Protein AF-A0AAJ6EBL5-F1 (afdb_monomer_lite)

Structure (mmCIF, N/CA/C/O backbone):
data_AF-A0AAJ6EBL5-F1
#
_entry.id   AF-A0AAJ6EBL5-F1
#
loop_
_atom_site.group_PDB
_atom_site.id
_atom_site.type_symbol
_atom_site.label_atom_id
_atom_site.label_alt_id
_atom_site.label_comp_id
_atom_site.label_asym_id
_atom_site.label_entity_id
_atom_site.label_seq_id
_atom_site.pdbx_PDB_ins_code
_atom_site.Cartn_x
_atom_site.Cartn_y
_atom_site.Cartn_z
_atom_site.occupancy
_atom_site.B_iso_or_equiv
_atom_site.auth_seq_id
_atom_site.auth_comp_id
_atom_site.auth_asym_id
_atom_site.auth_atom_id
_atom_site.pdbx_PDB_model_num
ATOM 1 N N . MET A 1 1 ? -54.381 -0.617 26.518 1.00 49.53 1 MET A N 1
ATOM 2 C CA . MET A 1 1 ? -53.046 -0.861 27.102 1.00 49.53 1 MET A CA 1
ATOM 3 C C . MET A 1 1 ? -52.155 -1.390 25.987 1.00 49.53 1 MET A C 1
ATOM 5 O O . MET A 1 1 ? -52.229 -2.568 25.684 1.00 49.53 1 MET A O 1
ATOM 9 N N . SER A 1 2 ? -51.420 -0.520 25.293 1.00 46.66 2 SER A N 1
ATOM 10 C CA . SER A 1 2 ? -50.519 -0.921 24.204 1.00 46.66 2 SER A CA 1
ATOM 11 C C . SER A 1 2 ? -49.189 -0.216 24.424 1.00 46.66 2 SER A C 1
ATOM 13 O O . SER A 1 2 ? -49.033 0.945 24.061 1.00 46.66 2 SER A O 1
ATOM 15 N N . GLN A 1 3 ? -48.281 -0.898 25.121 1.00 57.66 3 GLN A N 1
ATOM 16 C CA . GLN A 1 3 ? -46.916 -0.443 25.366 1.00 57.66 3 GLN A CA 1
ATOM 17 C C . GLN A 1 3 ? -46.129 -0.591 24.060 1.00 57.66 3 GLN A C 1
ATOM 19 O O . GLN A 1 3 ? -45.848 -1.697 23.607 1.00 57.66 3 GLN A O 1
ATOM 24 N N . SER A 1 4 ? -45.799 0.534 23.439 1.00 55.03 4 SER A N 1
ATOM 25 C CA . SER A 1 4 ? -44.848 0.639 22.337 1.00 55.03 4 SER A CA 1
ATOM 26 C C . SER A 1 4 ? -43.439 0.326 22.848 1.00 55.03 4 SER A C 1
ATOM 28 O O . SER A 1 4 ? 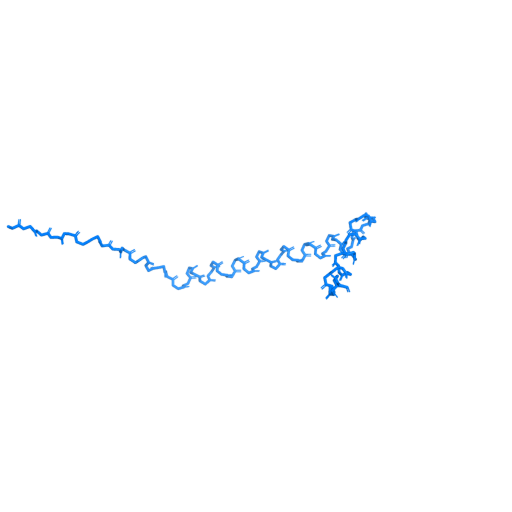-42.787 1.167 23.466 1.00 55.03 4 SER A O 1
ATOM 30 N N . GLN A 1 5 ? -42.988 -0.906 22.616 1.00 60.44 5 GLN A N 1
ATOM 31 C CA . GLN A 1 5 ? -41.640 -1.369 22.935 1.00 60.44 5 GLN A CA 1
ATOM 32 C C . GLN A 1 5 ? -40.661 -0.801 21.898 1.00 60.44 5 GLN A C 1
ATOM 34 O O . GLN A 1 5 ? -40.513 -1.331 20.799 1.00 60.44 5 GLN A O 1
ATOM 39 N N . LEU A 1 6 ? -40.033 0.325 22.239 1.00 57.53 6 LEU A N 1
ATOM 40 C CA . LEU A 1 6 ? -38.920 0.887 21.481 1.00 57.53 6 LEU A CA 1
ATOM 41 C C . LEU A 1 6 ? -37.722 -0.065 21.587 1.00 57.53 6 LEU A C 1
ATOM 43 O O . LEU A 1 6 ? -37.280 -0.424 22.677 1.00 57.53 6 LEU A O 1
ATOM 47 N N . THR A 1 7 ? -37.229 -0.493 20.432 1.00 59.47 7 THR A N 1
ATOM 48 C CA . THR A 1 7 ? -36.058 -1.346 20.243 1.00 59.47 7 THR A CA 1
ATOM 49 C C . THR A 1 7 ? -34.840 -0.711 20.915 1.00 59.47 7 THR A C 1
ATOM 51 O O . THR A 1 7 ? -34.380 0.357 20.516 1.00 59.47 7 THR A O 1
ATOM 54 N N . ASN A 1 8 ? -34.322 -1.363 21.956 1.00 60.81 8 ASN A N 1
ATOM 55 C CA . ASN A 1 8 ? -33.139 -0.926 22.687 1.00 60.81 8 ASN A CA 1
ATOM 56 C C . ASN A 1 8 ? -31.903 -1.126 21.791 1.00 60.81 8 ASN A C 1
ATOM 58 O O . ASN A 1 8 ? -31.413 -2.246 21.642 1.00 60.81 8 ASN A O 1
ATOM 62 N N . ALA A 1 9 ? -31.428 -0.062 21.140 1.00 66.06 9 ALA A N 1
ATOM 63 C CA . ALA A 1 9 ? -30.157 -0.079 20.429 1.00 66.06 9 ALA A CA 1
ATOM 64 C C . ALA A 1 9 ? -29.031 -0.185 21.467 1.00 66.06 9 ALA A C 1
ATOM 66 O O . ALA A 1 9 ? -28.653 0.796 22.104 1.00 66.06 9 ALA A O 1
ATOM 67 N N . GLN A 1 10 ? -28.531 -1.401 21.677 1.00 64.88 10 GLN A N 1
ATOM 68 C CA . GLN A 1 10 ? -27.420 -1.661 22.583 1.00 64.88 10 GLN A CA 1
ATOM 69 C C . GLN A 1 10 ? -26.151 -1.003 22.019 1.00 64.88 10 GLN A C 1
ATOM 71 O O . GLN A 1 10 ? -25.574 -1.475 21.040 1.00 64.88 10 GLN A O 1
ATOM 76 N N . VAL A 1 11 ? -25.713 0.096 22.631 1.00 66.88 11 VAL A N 1
ATOM 77 C CA . VAL A 1 11 ? -24.418 0.713 22.335 1.00 66.88 11 VAL A CA 1
ATOM 78 C C . VAL A 1 11 ? -23.336 -0.183 22.932 1.00 66.88 11 VAL A C 1
ATOM 80 O O . VAL A 1 11 ? -23.172 -0.260 24.148 1.00 66.88 11 VAL A O 1
ATOM 83 N N . THR A 1 12 ? -22.605 -0.906 22.087 1.00 74.88 12 THR A N 1
ATOM 84 C CA . THR A 1 12 ? -21.450 -1.695 22.525 1.00 74.88 12 THR A CA 1
ATOM 85 C C . THR A 1 12 ? -20.331 -0.735 22.927 1.00 74.88 12 THR A C 1
ATOM 87 O O . THR A 1 12 ? -19.646 -0.171 22.077 1.00 74.88 12 THR A O 1
ATOM 90 N N . HIS A 1 13 ? -20.138 -0.528 24.229 1.00 69.81 13 HIS A N 1
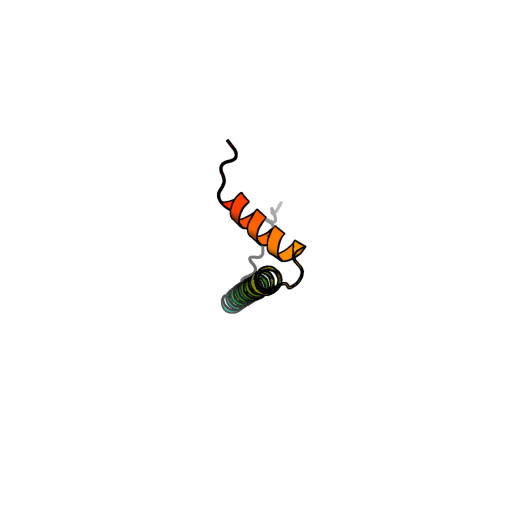ATOM 91 C CA . HIS A 1 13 ? -18.996 0.214 24.759 1.00 69.81 13 HIS A CA 1
ATOM 92 C C . HIS A 1 13 ? -17.744 -0.662 24.662 1.00 69.81 13 HIS A C 1
ATOM 94 O O . HIS A 1 13 ? -17.400 -1.386 25.596 1.00 69.81 13 HIS A O 1
ATOM 100 N N . LEU A 1 14 ? -17.067 -0.630 23.511 1.00 73.94 14 LEU A N 1
ATOM 101 C CA . LEU A 1 14 ? -15.746 -1.241 23.410 1.00 73.94 14 LEU A CA 1
ATOM 102 C C . LEU A 1 14 ? -14.760 -0.448 24.279 1.00 73.94 14 LEU A C 1
ATOM 104 O O . LEU A 1 14 ? -14.757 0.787 24.228 1.00 73.94 14 LEU A O 1
ATOM 108 N N . PRO A 1 15 ? -13.901 -1.123 25.058 1.00 77.50 15 PRO A N 1
ATOM 109 C CA . PRO A 1 15 ? -12.899 -0.430 25.848 1.00 77.50 15 PRO A CA 1
ATOM 110 C C . PRO A 1 15 ? -11.977 0.358 24.908 1.00 77.50 15 PRO A C 1
ATOM 112 O O . PRO A 1 15 ? -11.507 -0.173 23.900 1.00 77.50 15 PRO A O 1
ATOM 115 N N . VAL A 1 16 ? -11.692 1.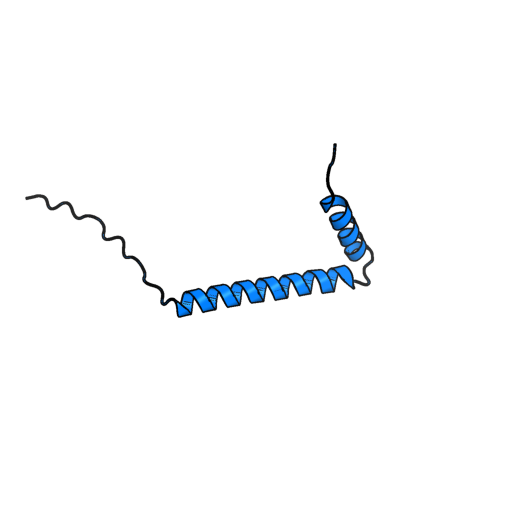621 25.246 1.00 74.44 16 VAL A N 1
ATOM 116 C CA . VAL A 1 16 ? -10.821 2.519 24.458 1.00 74.44 16 VAL A CA 1
ATOM 117 C C . VAL A 1 16 ? -9.479 1.860 24.115 1.00 74.44 16 VAL A C 1
ATOM 119 O O . VAL A 1 16 ? -8.976 2.013 23.004 1.00 74.44 16 VAL A O 1
ATOM 122 N N . ALA A 1 17 ? -8.945 1.046 25.032 1.00 72.94 17 ALA A N 1
ATOM 123 C CA . ALA A 1 17 ? -7.728 0.272 24.823 1.00 72.94 17 ALA A CA 1
ATOM 124 C C . ALA A 1 17 ? -7.850 -0.744 23.670 1.00 72.94 17 ALA A C 1
ATOM 126 O O . ALA A 1 17 ? -6.932 -0.850 22.862 1.00 72.94 17 ALA A O 1
ATOM 127 N N . ALA A 1 18 ? -8.984 -1.442 23.529 1.00 74.75 18 ALA A N 1
ATOM 128 C CA . ALA A 1 18 ? -9.196 -2.387 22.428 1.00 74.75 18 ALA A CA 1
ATOM 129 C C . ALA A 1 18 ? -9.311 -1.675 21.072 1.00 74.75 18 ALA A C 1
ATOM 131 O O . ALA A 1 18 ? -8.763 -2.149 20.077 1.00 74.75 18 ALA A O 1
ATOM 132 N N . VAL A 1 19 ? -9.954 -0.503 21.034 1.00 77.50 19 VAL A N 1
ATOM 133 C CA . VAL A 1 19 ? -10.017 0.336 19.824 1.00 77.50 19 VAL A CA 1
ATOM 134 C C . VAL A 1 19 ? -8.621 0.829 19.430 1.00 77.50 19 VAL A C 1
ATOM 136 O O . VAL A 1 19 ? -8.267 0.822 18.251 1.00 77.50 19 VAL A O 1
ATOM 139 N N . GLN A 1 20 ? -7.802 1.226 20.404 1.00 78.88 20 GLN A N 1
ATOM 140 C CA . GLN A 1 20 ? -6.454 1.735 20.161 1.00 78.88 20 GLN A CA 1
ATOM 141 C C . GLN A 1 20 ? -5.490 0.643 19.676 1.00 78.88 20 GLN A C 1
ATOM 143 O O . GLN A 1 20 ? -4.732 0.877 18.735 1.00 78.88 20 GLN A O 1
ATOM 148 N N . VAL A 1 21 ? -5.570 -0.565 20.247 1.00 82.19 21 VAL A N 1
ATOM 149 C CA . VAL A 1 21 ? -4.808 -1.736 19.776 1.00 82.19 21 VAL A CA 1
ATOM 150 C C . VAL A 1 21 ? -5.201 -2.109 18.344 1.00 82.19 21 VAL A C 1
ATOM 152 O O . VAL A 1 21 ? -4.319 -2.367 17.528 1.00 82.19 21 VAL A O 1
ATOM 155 N N . GLY A 1 22 ? -6.495 -2.072 18.005 1.00 88.56 22 GLY A N 1
ATOM 156 C CA . GLY A 1 22 ? -6.965 -2.330 16.639 1.00 88.56 22 GLY A CA 1
ATOM 157 C C . GLY A 1 22 ? -6.451 -1.311 15.617 1.00 88.56 22 GLY A C 1
ATOM 158 O O . GLY A 1 22 ? -6.022 -1.683 14.530 1.00 88.56 22 GLY A O 1
ATOM 159 N N . ARG A 1 23 ? -6.423 -0.022 15.973 1.00 89.75 23 ARG A N 1
ATOM 160 C CA . ARG A 1 23 ? -5.866 1.026 15.099 1.00 89.75 23 ARG A CA 1
ATOM 161 C C . ARG A 1 23 ? -4.362 0.870 14.899 1.00 89.75 23 ARG A C 1
ATOM 163 O O . ARG A 1 23 ? -3.876 1.036 13.784 1.00 89.75 23 ARG A O 1
ATOM 170 N N . LEU A 1 24 ? -3.630 0.539 15.963 1.00 93.00 24 LEU A N 1
ATOM 171 C CA . LEU A 1 24 ? -2.191 0.310 15.880 1.00 93.00 24 LEU A CA 1
ATOM 172 C C . LEU A 1 24 ? -1.874 -0.912 15.011 1.00 93.00 24 LEU A C 1
ATOM 174 O O . LEU A 1 24 ? -0.998 -0.828 14.157 1.00 93.00 24 LEU A O 1
ATOM 178 N N . SER A 1 25 ? -2.598 -2.023 15.172 1.00 93.06 25 SER A N 1
ATOM 179 C CA . SER A 1 25 ? -2.371 -3.221 14.357 1.00 93.06 25 SER A CA 1
ATOM 180 C C . SER A 1 25 ? -2.674 -2.979 12.875 1.00 93.06 25 SER A C 1
ATOM 182 O O . SER A 1 25 ? -1.893 -3.393 12.020 1.00 93.06 25 SER A O 1
ATOM 184 N N . GLN A 1 26 ? -3.746 -2.243 12.564 1.00 95.38 26 GLN A N 1
ATOM 185 C CA . GLN A 1 26 ? -4.071 -1.814 11.201 1.00 95.38 26 GLN A CA 1
ATOM 186 C C . GLN A 1 26 ? -2.972 -0.924 10.605 1.00 95.38 26 GLN A C 1
ATOM 188 O O . GLN A 1 26 ? -2.540 -1.161 9.478 1.00 95.38 26 GLN A O 1
ATOM 193 N N . ALA A 1 27 ? -2.484 0.063 11.363 1.00 96.25 27 ALA A N 1
ATOM 194 C CA . ALA A 1 27 ? -1.409 0.949 10.921 1.00 96.25 27 ALA A CA 1
ATOM 195 C C . ALA A 1 27 ? -0.100 0.184 10.674 1.00 96.25 27 ALA A C 1
ATOM 197 O O . ALA A 1 27 ? 0.551 0.395 9.653 1.00 96.25 27 ALA A O 1
ATOM 198 N N . LEU A 1 28 ? 0.260 -0.744 11.566 1.00 97.81 28 LEU A N 1
ATOM 199 C CA . LEU A 1 28 ? 1.445 -1.586 11.406 1.00 97.81 28 LEU A CA 1
ATOM 200 C C . LEU A 1 28 ? 1.329 -2.493 10.180 1.00 97.81 28 LEU A C 1
ATOM 202 O O . LEU A 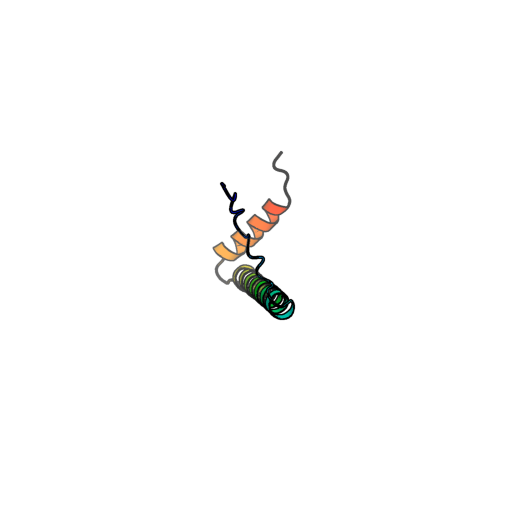1 28 ? 2.278 -2.584 9.408 1.00 97.81 28 LEU A O 1
ATOM 206 N N . MET A 1 29 ? 0.171 -3.115 9.950 1.00 97.81 29 MET A N 1
ATOM 207 C CA . MET A 1 29 ? -0.058 -3.912 8.741 1.00 97.81 29 MET A CA 1
ATOM 208 C C . MET A 1 29 ? 0.034 -3.074 7.469 1.00 97.81 29 MET A C 1
ATOM 210 O O . MET A 1 29 ? 0.675 -3.501 6.511 1.00 97.81 29 MET A O 1
ATOM 214 N N . ALA A 1 30 ? -0.532 -1.867 7.466 1.00 97.31 30 ALA A N 1
ATOM 215 C CA . ALA A 1 30 ? -0.406 -0.952 6.337 1.00 97.31 30 ALA A CA 1
ATOM 216 C C . ALA A 1 30 ? 1.057 -0.544 6.087 1.00 97.31 30 ALA A C 1
ATOM 218 O O . ALA A 1 30 ? 1.496 -0.537 4.938 1.00 97.31 30 ALA A O 1
ATOM 219 N N . MET A 1 31 ? 1.834 -0.265 7.141 1.00 98.00 31 MET A N 1
ATOM 220 C CA . MET A 1 31 ? 3.265 0.037 7.017 1.00 98.00 31 MET A CA 1
ATOM 221 C C . MET A 1 31 ? 4.056 -1.149 6.468 1.00 98.00 31 MET A C 1
ATOM 223 O O . MET A 1 31 ? 4.839 -0.975 5.539 1.00 98.00 31 MET A O 1
ATOM 227 N N . VAL A 1 32 ? 3.841 -2.353 7.005 1.00 98.19 32 VAL A N 1
ATOM 228 C CA . VAL A 1 32 ? 4.518 -3.572 6.537 1.00 98.19 32 VAL A CA 1
ATOM 229 C C . VAL A 1 32 ? 4.189 -3.837 5.072 1.00 98.19 32 VAL A C 1
ATOM 231 O O . VAL A 1 32 ? 5.094 -4.106 4.287 1.00 98.19 32 VAL A O 1
ATOM 234 N N . LEU A 1 33 ? 2.920 -3.699 4.681 1.00 97.50 33 LEU A N 1
ATOM 235 C CA . LEU A 1 33 ? 2.501 -3.839 3.290 1.00 97.50 33 LEU A CA 1
ATOM 236 C C . LEU A 1 33 ? 3.168 -2.790 2.391 1.00 97.50 33 LEU A C 1
ATOM 238 O O . LEU A 1 33 ? 3.692 -3.138 1.337 1.00 97.50 33 LEU A O 1
ATOM 242 N N . GLY A 1 34 ? 3.194 -1.523 2.808 1.00 95.81 34 GLY A N 1
ATOM 243 C CA . GLY A 1 34 ? 3.847 -0.453 2.053 1.00 95.81 34 GLY A CA 1
ATOM 244 C C . GLY A 1 34 ? 5.344 -0.705 1.861 1.00 95.81 34 GLY A C 1
ATOM 245 O O . GLY A 1 34 ? 5.846 -0.615 0.742 1.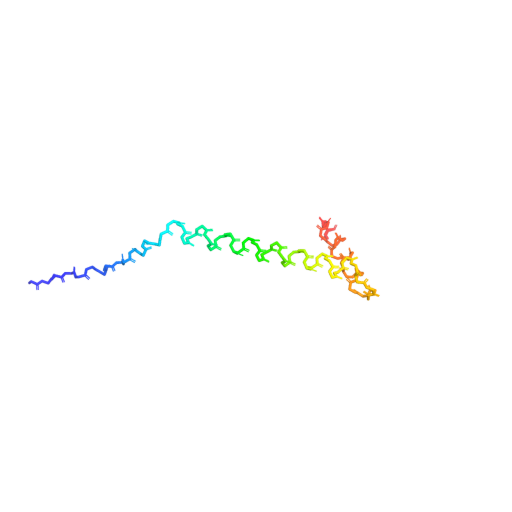00 95.81 34 GLY A O 1
ATOM 246 N N . LEU A 1 35 ? 6.047 -1.096 2.928 1.00 96.56 35 LEU A N 1
ATOM 247 C CA . LEU A 1 35 ? 7.465 -1.456 2.869 1.00 96.56 35 LEU A CA 1
ATOM 248 C C . LEU A 1 35 ? 7.708 -2.670 1.970 1.00 96.56 35 LEU A C 1
ATOM 250 O O . LEU A 1 35 ? 8.666 -2.673 1.202 1.00 96.56 35 LEU A O 1
ATOM 254 N N . PHE A 1 36 ? 6.833 -3.676 2.027 1.00 95.94 36 PHE A N 1
ATOM 255 C CA . PHE A 1 36 ? 6.906 -4.843 1.155 1.00 95.94 36 PHE A CA 1
ATOM 256 C C . PHE A 1 36 ? 6.764 -4.456 -0.319 1.00 95.94 36 PHE A C 1
ATOM 258 O O . PHE A 1 36 ? 7.594 -4.850 -1.132 1.00 95.94 36 PHE A O 1
ATOM 265 N N . VAL A 1 37 ? 5.761 -3.645 -0.663 1.00 93.75 37 VAL A N 1
ATOM 266 C CA . VAL A 1 37 ? 5.536 -3.192 -2.042 1.00 93.75 37 VAL A CA 1
ATOM 267 C C . VAL A 1 37 ? 6.736 -2.396 -2.555 1.00 93.75 37 VAL A C 1
ATOM 269 O O . VAL A 1 37 ? 7.259 -2.712 -3.621 1.00 93.75 37 VAL A O 1
ATOM 272 N N . VAL A 1 38 ? 7.219 -1.413 -1.787 1.00 91.81 38 VAL A N 1
ATOM 273 C CA . VAL A 1 38 ? 8.389 -0.601 -2.168 1.00 91.81 38 VAL A CA 1
ATOM 274 C C . VAL A 1 38 ? 9.643 -1.467 -2.301 1.00 91.81 38 VAL A C 1
ATOM 276 O O . VAL A 1 38 ? 10.397 -1.305 -3.258 1.00 91.81 38 VAL A O 1
ATOM 279 N N . GLY A 1 39 ? 9.854 -2.410 -1.380 1.00 91.69 39 GLY A N 1
ATOM 280 C CA . GLY A 1 39 ? 10.997 -3.318 -1.398 1.00 91.69 39 GLY A CA 1
ATOM 281 C C . GLY A 1 39 ? 10.992 -4.253 -2.607 1.00 91.69 39 GLY A C 1
ATOM 282 O O . GLY A 1 39 ? 11.974 -4.320 -3.341 1.00 91.69 39 GLY A O 1
ATOM 283 N N . VAL A 1 40 ? 9.877 -4.947 -2.849 1.00 92.00 40 VAL A N 1
ATOM 284 C CA . VAL A 1 40 ? 9.752 -5.901 -3.960 1.00 92.00 40 VAL A CA 1
ATOM 285 C C . VAL A 1 40 ? 9.858 -5.190 -5.295 1.00 92.00 40 VAL A C 1
ATOM 287 O O . VAL A 1 40 ? 10.634 -5.602 -6.146 1.00 92.00 40 VAL A O 1
ATOM 290 N N . VAL A 1 41 ? 9.089 -4.124 -5.490 1.00 90.56 41 VAL A N 1
ATOM 291 C CA . VAL A 1 41 ? 8.994 -3.465 -6.789 1.00 90.56 41 VAL A CA 1
ATOM 292 C C . VAL A 1 41 ? 10.246 -2.622 -7.073 1.00 90.56 41 VAL A C 1
ATOM 294 O O . VAL A 1 41 ? 10.785 -2.661 -8.179 1.00 90.56 41 VAL A O 1
ATOM 297 N N . GLY A 1 42 ? 10.761 -1.910 -6.067 1.00 86.25 42 GLY A N 1
ATOM 298 C CA . GLY A 1 42 ? 11.927 -1.034 -6.202 1.00 86.25 42 GLY A CA 1
ATOM 299 C C . GLY A 1 42 ? 13.256 -1.770 -6.380 1.00 86.25 42 GLY A C 1
ATOM 300 O O . GLY A 1 42 ? 14.124 -1.262 -7.082 1.00 86.25 42 GLY A O 1
ATOM 301 N N . PHE A 1 43 ? 13.410 -2.969 -5.809 1.00 88.12 43 PHE A N 1
ATOM 302 C CA . PHE A 1 43 ? 14.645 -3.770 -5.893 1.00 88.12 43 PHE A CA 1
ATOM 303 C C . PHE A 1 43 ? 14.469 -5.083 -6.675 1.00 88.12 43 PHE A C 1
ATOM 305 O O . PHE A 1 43 ? 15.311 -5.983 -6.596 1.00 88.12 43 PHE A O 1
ATOM 312 N N . SER A 1 44 ? 13.374 -5.217 -7.430 1.00 90.25 44 SER A N 1
ATOM 313 C CA . SER A 1 44 ? 13.158 -6.367 -8.307 1.00 90.25 44 SER A CA 1
ATOM 314 C C . SER A 1 44 ? 14.268 -6.462 -9.351 1.00 90.25 44 SER A C 1
ATOM 316 O O . SER A 1 44 ? 14.572 -5.485 -10.027 1.00 90.25 44 SER A O 1
ATOM 318 N N . HIS A 1 45 ? 14.808 -7.664 -9.544 1.00 88.81 45 HIS A N 1
ATOM 319 C CA . HIS A 1 45 ? 15.671 -7.979 -10.690 1.00 88.81 45 HIS A CA 1
ATOM 320 C C . HIS A 1 45 ? 14.860 -8.297 -11.956 1.00 88.81 45 HIS A C 1
ATOM 322 O O . HIS A 1 45 ? 15.424 -8.557 -13.013 1.00 88.81 45 HIS A O 1
ATOM 328 N N . ILE A 1 46 ? 13.530 -8.342 -11.842 1.00 90.25 46 ILE A N 1
ATOM 329 C CA . ILE A 1 46 ? 12.628 -8.584 -12.960 1.00 90.25 46 ILE A CA 1
ATOM 330 C C . ILE A 1 46 ? 12.258 -7.225 -13.550 1.00 90.25 46 ILE A C 1
ATOM 332 O O . ILE A 1 46 ? 11.439 -6.502 -12.970 1.00 90.25 46 ILE A O 1
ATOM 336 N N . ASP A 1 47 ? 12.829 -6.919 -14.716 1.00 88.06 47 ASP A N 1
ATOM 337 C CA . ASP A 1 47 ? 12.689 -5.628 -15.402 1.00 88.06 47 ASP A CA 1
ATOM 338 C C . ASP A 1 47 ? 11.225 -5.194 -15.560 1.00 88.06 47 ASP A C 1
ATOM 340 O O . ASP A 1 47 ? 10.901 -4.026 -15.368 1.00 88.06 47 ASP A O 1
ATOM 344 N N . VAL A 1 48 ? 10.304 -6.133 -15.827 1.00 89.25 48 VAL A N 1
ATOM 345 C CA . VAL A 1 48 ? 8.876 -5.810 -16.017 1.00 89.25 48 VAL A CA 1
ATOM 346 C C . VAL A 1 48 ? 8.235 -5.193 -14.770 1.00 89.25 48 VAL A C 1
ATOM 348 O O . VAL A 1 48 ? 7.434 -4.270 -14.884 1.00 89.25 48 VAL A O 1
ATOM 351 N N . ILE A 1 49 ? 8.597 -5.672 -13.576 1.00 87.12 49 ILE A N 1
ATOM 352 C CA . ILE A 1 49 ? 8.014 -5.202 -12.312 1.00 87.12 49 ILE A CA 1
ATOM 353 C C . ILE A 1 49 ? 8.598 -3.834 -11.955 1.00 87.12 49 ILE A C 1
ATOM 355 O O . ILE A 1 49 ? 7.861 -2.937 -11.550 1.00 87.12 49 ILE A O 1
ATOM 359 N N . HIS A 1 50 ? 9.909 -3.661 -12.137 1.00 88.31 50 HIS A N 1
ATOM 360 C CA . HIS A 1 50 ? 10.581 -2.391 -11.872 1.00 88.31 50 HIS A CA 1
ATOM 361 C C . HIS A 1 50 ? 10.105 -1.290 -12.834 1.00 88.31 50 HIS A C 1
ATOM 363 O O . HIS A 1 50 ? 9.796 -0.179 -12.404 1.00 88.31 50 HIS A O 1
ATOM 369 N N . ASN A 1 51 ? 9.962 -1.610 -14.124 1.00 86.50 51 ASN A N 1
A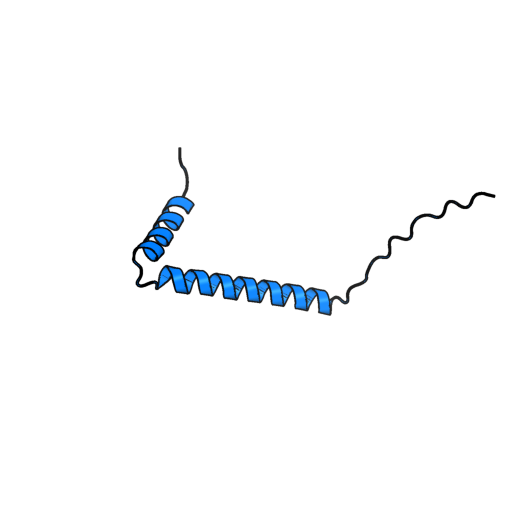TOM 370 C CA . ASN A 1 51 ? 9.471 -0.675 -15.138 1.00 86.50 51 ASN A CA 1
ATOM 371 C C . ASN A 1 51 ? 8.016 -0.271 -14.883 1.00 86.50 51 ASN A C 1
ATOM 373 O O . ASN A 1 51 ? 7.714 0.919 -14.894 1.00 86.50 51 ASN A O 1
ATOM 377 N N . ALA A 1 52 ? 7.145 -1.220 -14.523 1.00 85.69 52 ALA A N 1
ATOM 378 C CA . ALA A 1 52 ? 5.766 -0.909 -14.145 1.00 85.69 52 ALA A CA 1
ATOM 379 C C . ALA A 1 52 ? 5.687 0.082 -12.964 1.00 85.69 52 ALA A C 1
ATOM 381 O O . ALA A 1 52 ? 4.808 0.942 -12.925 1.00 85.69 52 ALA A O 1
ATOM 382 N N . ALA A 1 53 ? 6.625 0.009 -12.015 1.00 85.69 53 ALA A N 1
ATOM 383 C CA . ALA A 1 53 ? 6.736 0.971 -10.918 1.00 85.69 53 ALA A CA 1
ATOM 384 C C . ALA A 1 53 ? 7.025 2.393 -11.404 1.00 85.69 53 ALA A C 1
ATOM 386 O O . ALA A 1 53 ? 6.402 3.356 -10.947 1.00 85.69 53 ALA A O 1
ATOM 387 N N . HIS A 1 54 ? 7.991 2.522 -12.317 1.00 86.12 54 HIS A N 1
ATOM 388 C CA . HIS A 1 54 ? 8.355 3.808 -12.905 1.00 86.12 54 HIS A CA 1
ATOM 389 C C . HIS A 1 54 ? 7.200 4.372 -13.728 1.00 86.12 54 HIS A C 1
ATOM 391 O O . HIS A 1 54 ? 6.887 5.552 -13.578 1.00 86.12 54 HIS A O 1
ATOM 397 N N . ASP A 1 55 ? 6.508 3.536 -14.499 1.00 87.06 55 ASP A N 1
ATOM 398 C CA . ASP A 1 55 ? 5.347 3.930 -15.303 1.00 87.06 55 ASP A CA 1
ATOM 399 C C . ASP A 1 55 ? 4.194 4.453 -14.436 1.00 87.06 55 ASP A C 1
ATOM 401 O O . ASP A 1 55 ? 3.575 5.471 -14.759 1.00 87.06 55 ASP A O 1
ATOM 405 N N . VAL A 1 56 ? 3.927 3.810 -13.293 1.00 84.00 56 VAL A N 1
ATOM 406 C CA . VAL A 1 56 ? 2.923 4.277 -12.323 1.00 84.00 56 VAL A CA 1
ATOM 407 C C . VAL A 1 56 ? 3.329 5.620 -11.724 1.00 84.00 56 VAL A C 1
ATOM 409 O O . VAL A 1 56 ? 2.500 6.524 -11.664 1.00 84.00 56 VAL A O 1
ATOM 412 N N . ARG A 1 57 ? 4.602 5.807 -11.356 1.00 80.69 57 ARG A N 1
ATOM 413 C CA . ARG A 1 57 ? 5.134 7.102 -10.892 1.00 80.69 57 ARG A CA 1
ATOM 414 C C . ARG A 1 57 ? 4.960 8.201 -11.945 1.00 80.69 57 ARG A C 1
ATOM 416 O O . ARG A 1 57 ? 4.589 9.318 -11.591 1.00 80.69 57 ARG A O 1
ATOM 423 N N . HIS A 1 58 ? 5.234 7.898 -13.214 1.00 84.56 58 HIS A N 1
ATOM 424 C CA . HIS A 1 58 ? 5.055 8.837 -14.321 1.00 84.56 58 HIS A CA 1
ATOM 425 C C . HIS A 1 58 ? 3.573 9.151 -14.559 1.00 84.56 58 HIS A C 1
ATOM 427 O O . HIS A 1 58 ? 3.223 10.306 -14.783 1.00 84.56 58 HIS A O 1
ATOM 433 N N . SER A 1 59 ? 2.700 8.153 -14.420 1.00 81.19 59 SER A N 1
ATOM 434 C CA . SER A 1 59 ? 1.248 8.316 -14.531 1.00 81.19 59 SER A CA 1
ATOM 435 C C . SER A 1 59 ? 0.665 9.081 -13.341 1.00 81.19 59 SER A C 1
ATOM 437 O O . SER A 1 59 ? -0.211 9.911 -13.509 1.00 81.19 59 SER A O 1
ATOM 439 N N . ASN A 1 60 ? 1.160 8.890 -12.118 1.00 78.69 60 ASN A N 1
ATOM 440 C CA . ASN A 1 60 ? 0.658 9.584 -10.926 1.00 78.69 60 ASN A CA 1
ATOM 441 C C . ASN A 1 60 ? 0.978 11.093 -10.902 1.00 78.69 60 ASN A C 1
ATOM 443 O O . ASN A 1 60 ? 0.450 11.800 -10.048 1.00 78.69 60 ASN A O 1
ATOM 447 N N . ALA A 1 61 ? 1.776 11.594 -11.852 1.00 67.25 61 ALA A N 1
ATOM 448 C CA . ALA A 1 61 ? 2.049 13.016 -12.067 1.00 67.25 61 ALA A CA 1
ATOM 449 C C . ALA A 1 61 ? 1.038 13.722 -13.008 1.00 67.25 61 ALA A C 1
ATOM 451 O O . ALA A 1 61 ? 1.362 14.771 -13.559 1.00 67.25 61 ALA A O 1
ATOM 452 N N . PHE A 1 62 ? -0.159 13.153 -13.215 1.00 55.91 62 PHE A N 1
ATOM 453 C CA . PHE A 1 62 ? -1.180 13.598 -14.184 1.00 55.91 62 PHE A CA 1
ATOM 454 C C . PHE A 1 62 ? -1.388 15.130 -14.257 1.00 55.91 62 PHE A C 1
ATOM 456 O O . PHE A 1 62 ? -1.505 15.785 -13.219 1.00 55.91 62 PHE A O 1
ATOM 463 N N . PRO A 1 63 ? -1.508 15.699 -15.478 1.00 65.81 63 PRO A N 1
ATOM 464 C CA . PRO A 1 63 ? -2.722 15.491 -16.279 1.00 65.81 63 PRO A CA 1
ATOM 465 C C . PRO A 1 63 ? -2.545 14.722 -17.596 1.00 65.81 63 PRO A C 1
ATOM 467 O O . PRO A 1 63 ? -1.550 14.844 -18.301 1.00 65.81 63 PRO A O 1
ATOM 470 N N . CYS A 1 64 ? -3.601 13.980 -17.939 1.00 69.25 64 CYS A N 1
ATOM 471 C CA . CYS A 1 64 ? -3.957 13.592 -19.298 1.00 69.25 64 CYS A CA 1
ATOM 472 C C . CYS A 1 64 ? -5.069 14.537 -19.780 1.00 69.25 64 CYS A C 1
ATOM 474 O O . CYS A 1 64 ? -6.247 14.184 -19.817 1.00 69.25 64 CYS A O 1
ATOM 476 N N . HIS A 1 65 ? -4.656 15.771 -20.061 1.00 60.31 65 HIS A N 1
ATOM 477 C CA . HIS A 1 65 ? -5.224 16.656 -21.072 1.00 60.31 65 HIS A CA 1
ATOM 478 C C . HIS A 1 65 ? -4.047 17.102 -21.936 1.00 60.31 65 HIS A C 1
ATOM 480 O O . HIS A 1 65 ? -3.053 17.577 -21.346 1.00 60.31 65 HIS A O 1
#

Foldseek 3Di:
DDDDDDDPPDDPPDPPVVVVVVVVVVVVVVVVVVCVLCVCQVPPPPCVSVVVVVVVVVVVVDDPD

Sequence (65 aa):
MSQSQLTNAQVTHLPVAAVQVGRLSQALMAMVLGLFVVGVVGFSHIDVIHNAAHDVRHSNAFPCH

pLDDT: mean 80.73, std 13.83, range [46.66, 98.19]

Radius of gyration: 23.99 Å; chains: 1; bounding box: 69×25×48 Å

Secondary structure (DSSP, 8-state):
---------------HHHHHHHHHHHHHHHHHHHHHHHHHHHT-S-HHHHHHHHHHHHHTT----